Protein AF-A0A8H7V6L9-F1 (afdb_monomer_lite)

Radius of gyration: 26.96 Å; chains: 1; bounding box: 65×40×95 Å

Sequence (157 aa):
MLPLLVAPEISLFFSHIKMLSAQPAYALARATFKRAQRGLFGGKHIQFGNNNPFSKKKTRRNWLPNVQNKNLYSESLSQFIEVKVTTAVLRTIDKKGGLDKYLLETRDKNLFSEKALELKSKIINHNNRQARLQAKAVSVAETAEVNVTSASAPASA

Foldseek 3Di:
DDDDDDDDPPPPPPPPPPPPPDPPPLCVVPDDCPVCQQFFEQPDDKDKDWDQDPVRPTDIDIDDFAWDWDFFADPLVRDTDTGTHGPVVVVVQVVQPGLQSSLQVDDPSRRSYNNSVVVNVVSVVSVVVVVVVVVVVVVVVVVVVVVVVVVPDPPDD

Organism: NCBI:txid97098

InterPro domains:
  IPR026569 Large ribosomal subunit protein bL28 [PF00830] (38-96)
  IPR026569 Large ribosomal subunit protein bL28 [PTHR13528] (32-145)
  IPR034704 Large ribosomal subunit protein bL28/bL31-like superfamily [SSF143800] (36-110)
  IPR037147 Large ribosomal subunit protein bL28 superfamily [G3DSA:2.30.170.40] (40-109)

pLDDT: mean 80.74, std 20.18, range [33.66, 97.81]

Secondary structure (DSSP, 8-state):
------------------------GGGGG-SS-HHHHTSB-TT---EEEEE--TT---EEEEE---EEEEEEEETTTTEEEEEEEEHHHHHHHHHHTSHHHHHHHS-GGGT--HHHHHHHHHHHHHHHHHHHHHHHHHHHHHHHHHHHHTS------

Structure (mmCIF, N/CA/C/O backbone):
data_AF-A0A8H7V6L9-F1
#
_entry.id   AF-A0A8H7V6L9-F1
#
loop_
_atom_site.group_PDB
_atom_site.id
_atom_site.type_symbol
_atom_site.label_atom_id
_atom_site.label_alt_id
_atom_site.label_comp_id
_atom_site.label_asym_id
_atom_site.label_entity_id
_atom_site.label_seq_id
_atom_site.pdbx_PDB_ins_code
_atom_site.Cartn_x
_atom_site.Cartn_y
_atom_site.Cartn_z
_atom_site.occupancy
_atom_site.B_iso_or_equiv
_atom_site.auth_seq_id
_atom_site.auth_comp_id
_atom_site.auth_asym_id
_atom_site.auth_atom_id
_atom_site.pdbx_PDB_model_num
ATOM 1 N N . MET A 1 1 ? -32.373 -28.774 52.115 1.00 49.72 1 MET A N 1
ATOM 2 C CA . MET A 1 1 ? -31.072 -29.328 51.683 1.00 49.72 1 MET A CA 1
ATOM 3 C C . MET A 1 1 ? -30.824 -28.889 50.245 1.00 49.72 1 MET A C 1
ATOM 5 O O . MET A 1 1 ? -31.775 -28.841 49.483 1.00 49.72 1 MET A O 1
ATOM 9 N N . LEU A 1 2 ? -29.595 -28.452 49.970 1.00 47.03 2 LEU A N 1
ATOM 10 C CA . LEU A 1 2 ? -29.124 -27.531 48.917 1.00 47.03 2 LEU A CA 1
ATOM 11 C C . LEU A 1 2 ? -29.472 -27.856 47.441 1.00 47.03 2 LEU A C 1
ATOM 13 O O . LEU A 1 2 ? -29.553 -29.030 47.086 1.00 47.03 2 LEU A O 1
ATOM 17 N N . PRO A 1 3 ? -29.554 -26.826 46.566 1.00 47.97 3 PRO A N 1
ATOM 18 C CA . PRO A 1 3 ? -29.587 -26.967 45.111 1.00 47.97 3 PRO A CA 1
ATOM 19 C C . PRO A 1 3 ? -28.160 -27.046 44.534 1.00 47.97 3 PRO A C 1
ATOM 21 O O . PRO A 1 3 ? -27.287 -26.265 44.912 1.00 47.97 3 PRO A O 1
ATOM 24 N N . LEU A 1 4 ? -27.912 -27.972 43.603 1.00 52.00 4 LEU A N 1
ATOM 25 C CA . LEU A 1 4 ? -26.650 -28.033 42.858 1.00 52.00 4 LEU A CA 1
ATOM 26 C C . LEU A 1 4 ? -26.731 -27.127 41.626 1.00 52.00 4 LEU A C 1
ATOM 28 O O . LEU A 1 4 ? -27.447 -27.391 40.663 1.00 52.00 4 LEU A O 1
ATOM 32 N N . LEU A 1 5 ? -25.991 -26.029 41.727 1.00 53.16 5 LEU A N 1
ATOM 33 C CA . LEU A 1 5 ? -25.768 -24.992 40.733 1.00 53.16 5 LEU A CA 1
ATOM 34 C C . LEU A 1 5 ? -24.883 -25.552 39.602 1.00 53.16 5 LEU A C 1
ATOM 36 O O . LEU A 1 5 ? -23.723 -25.890 39.831 1.00 53.16 5 LEU A O 1
ATOM 40 N N . VAL A 1 6 ? -25.415 -25.652 38.383 1.00 48.91 6 VAL A N 1
ATOM 41 C CA . VAL A 1 6 ? -24.628 -25.951 37.177 1.00 48.91 6 VAL A CA 1
ATOM 42 C C . VAL A 1 6 ? -24.021 -24.639 36.685 1.00 48.91 6 VAL A C 1
ATOM 44 O O . VAL A 1 6 ? -24.712 -23.804 36.105 1.00 48.91 6 VAL A O 1
ATOM 47 N N . ALA A 1 7 ? -22.734 -24.435 36.950 1.00 55.44 7 ALA A N 1
ATOM 48 C CA . ALA A 1 7 ? -21.967 -23.358 36.337 1.00 55.44 7 ALA A CA 1
ATOM 49 C C . ALA A 1 7 ? -21.633 -23.733 34.879 1.00 55.44 7 ALA A C 1
ATOM 51 O O . ALA A 1 7 ? -21.128 -24.834 34.650 1.00 55.44 7 ALA A O 1
ATOM 52 N N . PRO A 1 8 ? -21.855 -22.859 33.881 1.00 46.25 8 PRO A N 1
ATOM 53 C CA . PRO A 1 8 ? -21.223 -23.026 32.584 1.00 46.25 8 PRO A CA 1
ATOM 54 C C . PRO A 1 8 ? -19.757 -22.603 32.708 1.00 46.25 8 PRO A C 1
ATOM 56 O O . PRO A 1 8 ? -19.449 -21.435 32.957 1.00 46.25 8 PRO A O 1
ATOM 59 N N . GLU A 1 9 ? -18.845 -23.557 32.538 1.00 43.47 9 GLU A N 1
ATOM 60 C CA . GLU A 1 9 ? -17.430 -23.260 32.360 1.00 43.47 9 GLU A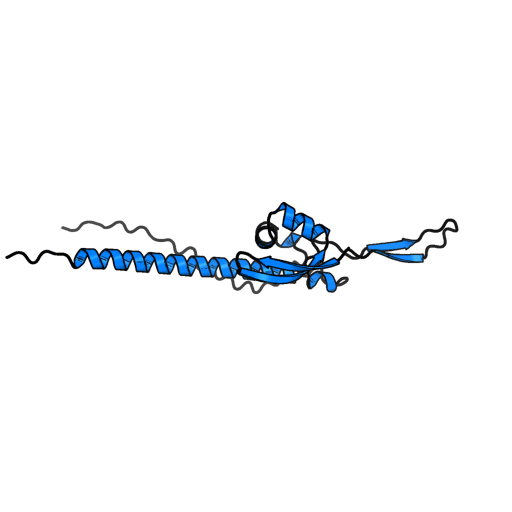 CA 1
ATOM 61 C C . GLU A 1 9 ? -17.254 -22.361 31.133 1.00 43.47 9 GLU A C 1
ATOM 63 O O . GLU A 1 9 ? -17.367 -22.787 29.982 1.00 43.47 9 GLU A O 1
ATOM 68 N N . ILE A 1 10 ? -16.985 -21.080 31.383 1.00 46.47 10 ILE A N 1
ATOM 69 C CA . ILE A 1 10 ? -16.503 -20.148 30.372 1.00 46.47 10 ILE A CA 1
ATOM 70 C C . ILE A 1 10 ? -15.101 -20.630 30.016 1.00 46.47 10 ILE A C 1
ATOM 72 O O . ILE A 1 10 ? -14.124 -20.325 30.699 1.00 46.47 10 ILE A O 1
ATOM 76 N N . SER A 1 11 ? -15.014 -21.429 28.953 1.00 40.62 11 SER A N 1
ATOM 77 C CA . SER A 1 11 ? -13.747 -21.859 28.384 1.00 40.62 11 SER A CA 1
ATOM 78 C C . SER A 1 11 ? -12.915 -20.614 28.075 1.00 40.62 11 SER A C 1
ATOM 80 O O . SER A 1 11 ? -13.218 -19.852 27.151 1.00 40.62 11 SER A O 1
ATOM 82 N N . LEU A 1 12 ? -11.862 -20.398 28.859 1.00 48.78 12 LEU A N 1
ATOM 83 C CA . LEU A 1 12 ? -10.818 -19.412 28.612 1.00 48.78 12 LEU A CA 1
ATOM 84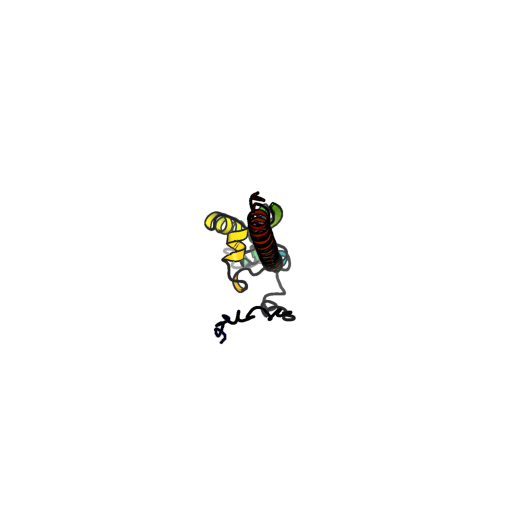 C C . LEU A 1 12 ? -10.002 -19.839 27.386 1.00 48.78 12 LEU A C 1
ATOM 86 O O . LEU A 1 12 ? -8.848 -20.238 27.487 1.00 48.78 12 LEU A O 1
ATOM 90 N N . PHE A 1 13 ? -10.598 -19.739 26.200 1.00 44.72 13 PHE A N 1
ATOM 91 C CA . PHE A 1 13 ? -9.937 -20.002 24.924 1.00 44.72 13 PHE A CA 1
ATOM 92 C C . PHE A 1 13 ? -9.415 -18.712 24.282 1.00 44.72 13 PHE A C 1
ATOM 94 O O . PHE A 1 13 ? -9.523 -18.499 23.078 1.00 44.72 13 PHE A O 1
ATOM 101 N N . PHE A 1 14 ? -8.839 -17.817 25.089 1.00 39.88 14 PHE A N 1
ATOM 102 C CA . PHE A 1 14 ? -8.147 -16.634 24.572 1.00 39.88 14 PHE A CA 1
ATOM 103 C C . PHE A 1 14 ? -6.861 -16.317 25.341 1.00 39.88 14 PHE A C 1
ATOM 105 O O . PHE A 1 14 ? -6.546 -15.171 25.644 1.00 39.88 14 PHE A O 1
ATOM 112 N N . SER A 1 15 ? -6.067 -17.347 25.622 1.00 40.47 15 SER A N 1
ATOM 113 C CA . SER A 1 15 ? -4.679 -17.212 26.069 1.00 40.47 15 SER A CA 1
ATOM 114 C C . SER A 1 15 ? -3.731 -17.884 25.080 1.00 40.47 15 SER A C 1
ATOM 116 O O . SER A 1 15 ? -2.980 -18.790 25.406 1.00 40.47 15 SER A O 1
ATOM 118 N N . HIS A 1 16 ? -3.722 -17.402 23.841 1.00 43.44 16 HIS A N 1
ATOM 119 C CA . HIS A 1 16 ? -2.503 -17.420 23.038 1.00 43.44 16 HIS A CA 1
ATOM 120 C C . HIS A 1 16 ? -2.292 -16.017 22.486 1.00 43.44 16 HIS A C 1
ATOM 122 O O . HIS A 1 16 ? -2.535 -15.717 21.317 1.00 43.44 16 HIS A O 1
ATOM 128 N N . ILE A 1 17 ? -1.774 -15.148 23.358 1.00 43.34 17 ILE A N 1
ATOM 129 C CA . ILE A 1 17 ? -0.855 -14.097 22.929 1.00 43.34 17 ILE A CA 1
ATOM 130 C C . ILE A 1 17 ? 0.329 -14.841 22.311 1.00 43.34 17 ILE A C 1
ATOM 132 O O . ILE A 1 17 ? 1.339 -15.116 22.954 1.00 43.34 17 ILE A O 1
ATOM 136 N N . LYS A 1 18 ? 0.186 -15.234 21.044 1.00 36.28 18 LYS A N 1
ATOM 137 C CA . LYS A 1 18 ? 1.326 -15.595 20.227 1.00 36.28 18 LYS A CA 1
ATOM 138 C C . LYS A 1 18 ? 2.035 -14.270 19.986 1.00 36.28 18 LYS A C 1
ATOM 140 O O . LYS A 1 18 ? 1.724 -13.534 19.055 1.00 36.28 18 LYS A O 1
ATOM 145 N N . MET A 1 19 ? 2.961 -13.959 20.892 1.00 33.66 19 MET A N 1
ATOM 146 C CA . MET A 1 19 ? 4.242 -13.368 20.535 1.00 33.66 19 MET A CA 1
ATOM 147 C C . MET A 1 19 ? 4.730 -14.125 19.304 1.00 33.66 19 MET A C 1
ATOM 149 O O . MET A 1 19 ? 5.416 -15.136 19.402 1.00 33.66 19 MET A O 1
ATOM 153 N N . LEU A 1 20 ? 4.294 -13.692 18.123 1.00 42.72 20 LEU A N 1
ATOM 154 C CA . LEU A 1 20 ? 4.872 -14.145 16.881 1.00 42.72 20 LEU A CA 1
ATOM 155 C C . LEU A 1 20 ? 6.130 -13.305 16.687 1.00 42.72 20 LEU A C 1
ATOM 157 O O . LEU A 1 20 ? 6.212 -12.401 15.863 1.00 42.72 20 LEU A O 1
ATOM 161 N N . SER A 1 21 ? 7.137 -13.680 17.468 1.00 41.59 21 SER A N 1
ATOM 162 C CA . SER A 1 21 ? 8.515 -13.823 17.026 1.00 41.59 21 SER A CA 1
ATOM 163 C C . SER A 1 21 ? 8.589 -14.795 15.838 1.00 41.59 21 SER A C 1
ATOM 165 O O . SER A 1 21 ? 9.236 -15.834 15.871 1.00 41.59 21 SER A O 1
ATOM 167 N N . ALA A 1 22 ? 7.913 -14.462 14.747 1.00 45.28 22 ALA A N 1
ATOM 168 C CA . ALA A 1 22 ? 8.219 -15.019 13.451 1.00 45.28 22 ALA A CA 1
ATOM 169 C C . ALA A 1 22 ? 8.059 -13.864 12.483 1.00 45.28 22 ALA A C 1
ATOM 171 O O . ALA A 1 22 ? 6.944 -13.484 12.123 1.00 45.28 22 ALA A O 1
ATOM 172 N N . GLN A 1 23 ? 9.200 -13.295 12.081 1.00 52.72 23 GLN A N 1
ATOM 173 C CA . GLN A 1 23 ? 9.340 -12.735 10.741 1.00 52.72 23 GLN A CA 1
ATOM 174 C C . GLN A 1 23 ? 8.459 -13.582 9.832 1.00 52.72 23 GLN A C 1
ATOM 176 O O . GLN A 1 23 ? 8.713 -14.790 9.729 1.00 52.72 23 GLN A O 1
ATOM 181 N N . PRO A 1 24 ? 7.387 -13.040 9.242 1.00 45.47 24 PRO A N 1
ATOM 182 C CA . PRO A 1 24 ? 6.632 -13.897 8.384 1.00 45.47 24 PRO A CA 1
ATOM 183 C C . PRO A 1 24 ? 7.566 -14.320 7.251 1.00 45.47 24 PRO A C 1
ATOM 185 O O . PRO A 1 24 ? 8.330 -13.506 6.721 1.00 45.47 24 PRO A O 1
ATOM 188 N N . ALA A 1 25 ? 7.486 -15.588 6.864 1.00 45.06 25 ALA A N 1
ATOM 189 C CA . ALA A 1 25 ? 8.234 -16.197 5.766 1.00 45.06 25 ALA A CA 1
ATOM 190 C C . ALA A 1 25 ? 8.047 -15.494 4.391 1.00 45.06 25 ALA A C 1
ATOM 192 O O . ALA A 1 25 ? 8.484 -15.993 3.360 1.00 45.06 25 ALA A O 1
ATOM 193 N N . TYR A 1 26 ? 7.425 -14.310 4.354 1.00 49.81 26 TYR A N 1
ATOM 194 C CA . TYR A 1 26 ? 7.310 -13.389 3.222 1.00 49.81 26 TYR A CA 1
ATOM 195 C C . TYR A 1 26 ? 8.588 -12.552 3.001 1.00 49.81 26 TYR A C 1
ATOM 197 O O . TYR A 1 26 ? 8.645 -11.741 2.078 1.00 49.81 26 TYR A O 1
ATOM 205 N N . ALA A 1 27 ? 9.641 -12.775 3.797 1.00 49.72 27 ALA A N 1
ATOM 206 C CA . ALA A 1 27 ? 10.980 -12.221 3.583 1.00 49.72 27 ALA A CA 1
ATOM 207 C C . ALA A 1 27 ? 11.593 -12.572 2.204 1.00 49.72 27 ALA A C 1
ATOM 209 O O . ALA A 1 27 ? 12.549 -11.927 1.784 1.00 49.72 27 ALA A O 1
ATOM 210 N N . LEU A 1 28 ? 11.042 -13.550 1.476 1.00 46.00 28 LEU A N 1
ATOM 211 C CA . LEU A 1 28 ? 11.631 -14.110 0.253 1.00 46.00 28 LEU A CA 1
ATOM 212 C C . LEU A 1 28 ? 11.431 -13.279 -1.032 1.00 46.00 28 LEU A C 1
ATOM 214 O O . LEU A 1 28 ? 12.017 -13.612 -2.056 1.00 46.00 28 LEU A O 1
ATOM 218 N N . ALA A 1 29 ? 10.677 -12.172 -1.001 1.00 46.16 29 ALA A N 1
ATOM 219 C CA . ALA A 1 29 ? 10.620 -11.207 -2.117 1.00 46.16 29 ALA A CA 1
ATOM 220 C C . ALA A 1 29 ? 11.504 -9.960 -1.887 1.00 46.16 29 ALA A C 1
ATOM 222 O O . ALA A 1 29 ? 11.414 -8.963 -2.611 1.00 46.16 29 ALA A O 1
ATOM 223 N N . ARG A 1 30 ? 12.348 -9.980 -0.848 1.00 53.22 30 ARG A N 1
ATOM 224 C CA . ARG A 1 30 ? 13.232 -8.869 -0.485 1.00 53.22 30 ARG A CA 1
ATOM 225 C C . ARG A 1 30 ? 14.527 -8.923 -1.298 1.00 53.22 30 ARG A C 1
ATOM 227 O O . ARG A 1 30 ? 15.439 -9.635 -0.911 1.00 53.22 30 ARG A O 1
ATOM 234 N N . ALA A 1 31 ? 14.650 -8.121 -2.360 1.00 57.56 31 ALA A N 1
ATOM 235 C CA . ALA A 1 31 ? 15.968 -7.591 -2.759 1.00 57.56 31 ALA A CA 1
ATOM 236 C C . ALA A 1 31 ? 15.911 -6.454 -3.789 1.00 57.56 31 ALA A C 1
ATOM 238 O O . ALA A 1 31 ? 16.578 -5.436 -3.612 1.00 57.56 31 ALA A O 1
ATOM 239 N N . THR A 1 32 ? 15.134 -6.589 -4.866 1.00 69.75 32 THR A N 1
ATOM 240 C CA . THR A 1 32 ? 15.407 -5.797 -6.081 1.00 69.75 32 THR A CA 1
ATOM 241 C C . THR A 1 32 ? 14.665 -4.458 -6.142 1.00 69.75 32 THR A C 1
ATOM 243 O O . THR A 1 32 ? 15.235 -3.477 -6.615 1.00 69.75 32 THR A O 1
ATOM 246 N N . PHE A 1 33 ? 13.444 -4.347 -5.596 1.00 82.94 33 PHE A N 1
ATOM 247 C CA . PHE A 1 33 ? 12.672 -3.092 -5.597 1.00 82.94 33 PHE A CA 1
ATOM 248 C C . PHE A 1 33 ? 12.251 -2.633 -4.194 1.00 82.94 33 PHE A C 1
ATOM 250 O O . PHE A 1 33 ? 11.078 -2.650 -3.819 1.00 82.94 33 PHE A O 1
ATOM 257 N N . LYS A 1 34 ? 13.220 -2.117 -3.422 1.00 85.69 34 LYS A N 1
ATOM 258 C CA . LYS A 1 34 ? 13.010 -1.569 -2.061 1.00 85.69 34 LYS A CA 1
ATOM 259 C C . LYS A 1 34 ? 11.960 -0.448 -1.989 1.00 85.69 34 LYS A C 1
ATOM 261 O O . LYS A 1 34 ? 11.439 -0.151 -0.917 1.00 85.69 34 LYS A O 1
ATOM 266 N N . ARG A 1 35 ? 11.658 0.216 -3.110 1.00 89.12 35 ARG A N 1
ATOM 267 C CA . ARG A 1 35 ? 10.605 1.241 -3.183 1.00 89.12 35 ARG A CA 1
ATOM 268 C C . ARG A 1 35 ? 9.213 0.637 -2.961 1.00 89.12 35 ARG A C 1
ATOM 270 O O . ARG A 1 35 ? 8.409 1.280 -2.296 1.00 89.12 35 ARG A O 1
ATOM 277 N N . ALA A 1 36 ? 8.952 -0.577 -3.456 1.00 89.25 36 ALA A N 1
ATOM 278 C CA . ALA A 1 36 ? 7.645 -1.221 -3.310 1.00 89.25 36 ALA A CA 1
ATOM 279 C C . ALA A 1 36 ? 7.289 -1.539 -1.854 1.00 89.25 36 ALA A C 1
ATOM 281 O O . ALA A 1 36 ? 6.125 -1.442 -1.487 1.00 89.25 36 ALA A O 1
ATOM 282 N N . GLN A 1 37 ? 8.287 -1.833 -1.016 1.00 87.50 37 GLN A N 1
ATOM 283 C CA . GLN A 1 37 ? 8.076 -2.177 0.396 1.00 87.50 37 GLN A CA 1
ATOM 284 C C . GLN A 1 37 ? 7.584 -1.001 1.250 1.00 87.50 37 GLN A C 1
ATOM 286 O O . GLN A 1 37 ? 6.929 -1.197 2.268 1.00 87.50 37 GLN A O 1
ATOM 291 N N . ARG A 1 38 ? 7.864 0.235 0.820 1.00 89.94 38 ARG A N 1
ATOM 292 C CA . ARG A 1 38 ? 7.488 1.457 1.548 1.00 89.94 38 ARG A CA 1
ATOM 293 C C . ARG A 1 38 ? 6.079 1.959 1.216 1.00 89.94 38 ARG A C 1
ATOM 295 O O . ARG A 1 38 ? 5.623 2.910 1.838 1.00 89.94 38 ARG A O 1
ATOM 302 N N . GLY A 1 39 ? 5.411 1.375 0.221 1.00 91.88 39 GLY A N 1
ATOM 303 C CA . GLY A 1 39 ? 4.106 1.831 -0.266 1.00 91.88 39 GLY A CA 1
ATOM 304 C C . GLY A 1 39 ? 3.195 0.679 -0.677 1.00 91.88 39 GLY A C 1
ATOM 305 O O . GLY A 1 39 ? 3.505 -0.485 -0.450 1.00 91.88 39 GLY A O 1
ATOM 306 N N . LEU A 1 40 ? 2.065 0.981 -1.308 1.00 94.00 40 LEU A N 1
ATOM 307 C CA . LEU A 1 40 ? 1.077 -0.010 -1.732 1.00 94.00 40 LEU A CA 1
ATOM 308 C C . LEU A 1 40 ? 1.208 -0.296 -3.238 1.00 94.00 40 LEU A C 1
ATOM 310 O O . LEU A 1 40 ? 0.679 0.419 -4.094 1.00 94.00 40 LEU A O 1
ATOM 314 N N . PHE A 1 41 ? 1.942 -1.360 -3.572 1.00 92.31 41 PHE A N 1
ATOM 315 C CA . PHE A 1 41 ? 2.267 -1.720 -4.961 1.00 92.31 41 PHE A CA 1
ATOM 316 C C . PHE A 1 41 ? 1.489 -2.927 -5.500 1.00 92.31 41 PHE A C 1
ATOM 318 O O . PHE A 1 41 ? 1.506 -3.154 -6.707 1.00 92.31 41 PHE A O 1
ATOM 325 N N . GLY A 1 42 ? 0.810 -3.698 -4.641 1.00 88.75 42 GLY A N 1
ATOM 326 C CA . GLY A 1 42 ? -0.057 -4.805 -5.072 1.00 88.75 42 GLY A CA 1
ATOM 327 C C . GLY A 1 42 ? 0.665 -5.844 -5.936 1.00 88.75 42 GLY A C 1
ATOM 328 O O . GLY A 1 42 ? 0.121 -6.309 -6.933 1.00 88.75 42 GLY A O 1
ATOM 329 N N . GLY A 1 43 ? 1.933 -6.125 -5.621 1.00 88.12 43 GLY A N 1
ATOM 330 C CA . GLY A 1 43 ? 2.770 -7.067 -6.371 1.00 88.12 43 GLY A CA 1
ATOM 331 C C . GLY A 1 43 ? 3.321 -6.535 -7.700 1.00 88.12 43 GLY A C 1
ATOM 332 O O . GLY A 1 43 ? 4.036 -7.256 -8.393 1.00 88.12 43 GLY A O 1
ATOM 333 N N . LYS A 1 44 ? 3.041 -5.280 -8.080 1.00 90.75 44 LYS A N 1
ATOM 334 C CA . LYS A 1 44 ? 3.647 -4.671 -9.271 1.00 90.75 44 LYS A CA 1
ATOM 335 C C . LYS A 1 44 ? 5.125 -4.378 -9.027 1.00 90.75 44 LYS A C 1
ATOM 337 O O . LYS A 1 44 ? 5.495 -3.699 -8.070 1.00 90.75 44 LYS A O 1
ATOM 342 N N . HIS A 1 45 ? 5.959 -4.859 -9.940 1.00 90.69 45 HIS A N 1
ATOM 343 C CA . HIS A 1 45 ? 7.410 -4.743 -9.877 1.00 90.69 45 HIS A CA 1
ATOM 344 C C . HIS A 1 45 ? 7.964 -4.031 -11.117 1.00 90.69 45 HIS A C 1
ATOM 346 O O . HIS A 1 45 ? 7.268 -3.889 -12.123 1.00 90.69 45 HIS A O 1
ATOM 352 N N . ILE A 1 46 ? 9.225 -3.596 -11.048 1.00 92.88 46 ILE A N 1
ATOM 353 C CA . ILE A 1 46 ? 9.973 -3.153 -12.230 1.00 92.88 46 ILE A CA 1
ATOM 354 C C . ILE A 1 46 ? 10.130 -4.342 -13.177 1.00 92.88 46 ILE A C 1
ATOM 356 O O . ILE A 1 46 ? 10.566 -5.414 -12.748 1.00 92.88 46 ILE A O 1
ATOM 360 N N . GLN A 1 47 ? 9.813 -4.135 -14.451 1.00 93.19 47 GLN A N 1
ATOM 361 C CA . GLN A 1 47 ? 10.118 -5.092 -15.510 1.00 93.19 47 GLN A CA 1
ATOM 362 C C . GLN A 1 47 ? 11.373 -4.644 -16.257 1.00 93.19 47 GLN A C 1
ATOM 364 O O . GLN A 1 47 ? 11.566 -3.452 -16.511 1.00 93.19 47 GLN A O 1
ATOM 369 N N . PHE A 1 48 ? 12.219 -5.601 -16.623 1.00 95.00 48 PHE A N 1
ATOM 370 C CA . PHE A 1 48 ? 13.437 -5.365 -17.393 1.00 95.00 48 PHE A CA 1
ATOM 371 C C . PHE A 1 48 ? 13.321 -6.035 -18.756 1.00 95.00 48 PHE A C 1
ATOM 373 O O . PHE A 1 48 ? 12.791 -7.137 -18.866 1.00 95.00 48 PHE A O 1
ATOM 380 N N . GLY A 1 49 ? 13.848 -5.392 -19.792 1.00 96.50 49 GLY A N 1
ATOM 381 C CA . GLY A 1 49 ? 13.876 -5.970 -21.131 1.00 96.50 49 GLY A CA 1
ATOM 382 C C . GLY A 1 49 ? 14.662 -5.103 -22.093 1.00 96.50 49 GLY A C 1
ATOM 383 O O . GLY A 1 49 ? 15.546 -4.354 -21.678 1.00 96.50 49 GLY A O 1
ATOM 384 N N . ASN A 1 50 ? 14.351 -5.224 -23.381 1.00 97.81 50 ASN A N 1
ATOM 385 C CA . ASN A 1 50 ? 15.101 -4.570 -24.443 1.00 97.81 50 ASN A CA 1
ATOM 386 C C . ASN A 1 50 ? 14.186 -3.740 -25.343 1.00 97.81 50 ASN A C 1
ATOM 388 O O . ASN A 1 50 ? 13.037 -4.110 -25.569 1.00 97.81 50 ASN A O 1
ATOM 392 N N . ASN A 1 51 ? 14.713 -2.652 -25.897 1.00 96.81 51 ASN A N 1
ATOM 393 C CA . ASN A 1 51 ? 14.176 -2.063 -27.113 1.00 96.81 51 ASN A CA 1
ATOM 394 C C . ASN A 1 51 ? 14.704 -2.858 -28.317 1.00 96.81 51 ASN A C 1
ATOM 396 O O . ASN A 1 51 ? 15.893 -3.179 -28.365 1.00 96.81 51 ASN A O 1
ATOM 400 N N . ASN A 1 52 ? 13.829 -3.200 -29.260 1.00 96.44 52 ASN A N 1
ATOM 401 C CA . ASN A 1 52 ? 14.170 -4.003 -30.431 1.00 96.44 52 ASN A CA 1
ATOM 402 C C . ASN A 1 52 ? 13.945 -3.183 -31.711 1.00 96.44 52 ASN A C 1
ATOM 404 O O . ASN A 1 52 ? 12.822 -3.155 -32.213 1.00 96.44 52 ASN A O 1
ATOM 408 N N . PRO A 1 53 ? 14.977 -2.494 -32.228 1.00 95.44 53 PRO A N 1
ATOM 409 C CA . PRO A 1 53 ? 14.872 -1.778 -33.493 1.00 95.44 53 PRO A CA 1
ATOM 410 C C . PRO A 1 53 ? 14.895 -2.746 -34.685 1.00 95.44 53 PRO A C 1
ATOM 412 O O . PRO A 1 53 ? 15.306 -3.900 -34.560 1.00 95.44 53 PRO A O 1
ATOM 415 N N . PHE A 1 54 ? 14.533 -2.250 -35.872 1.00 96.25 54 PHE A N 1
ATOM 416 C CA . PHE A 1 54 ? 14.568 -3.014 -37.129 1.00 96.25 54 PHE A CA 1
ATOM 417 C C . PHE A 1 54 ? 15.952 -3.622 -37.427 1.00 96.25 54 PHE A C 1
ATOM 419 O O . PHE A 1 54 ? 16.057 -4.755 -37.886 1.00 96.25 54 PHE A O 1
ATOM 426 N N . SER A 1 55 ? 17.025 -2.914 -37.056 1.00 95.94 55 SER A N 1
ATOM 427 C CA . SER A 1 55 ? 18.413 -3.382 -37.169 1.00 95.94 55 SER A CA 1
ATOM 428 C C . SER A 1 55 ? 18.792 -4.502 -36.185 1.00 95.94 55 SER A C 1
ATOM 430 O O . SER A 1 55 ? 19.938 -4.945 -36.185 1.00 95.94 55 SER A O 1
ATOM 432 N N . LYS A 1 56 ? 17.867 -4.945 -35.318 1.00 94.44 56 LYS A N 1
ATOM 433 C CA . LYS A 1 56 ? 18.040 -5.986 -34.282 1.00 94.44 56 LYS A CA 1
ATOM 434 C C . LYS A 1 56 ? 19.144 -5.706 -33.250 1.00 94.44 56 LYS A C 1
ATOM 436 O O . LYS A 1 56 ? 19.465 -6.572 -32.434 1.00 94.44 56 LYS A O 1
ATOM 441 N N . LYS A 1 57 ? 19.689 -4.486 -33.217 1.00 96.25 57 LYS A N 1
ATOM 442 C CA . LYS A 1 57 ? 20.631 -4.023 -32.187 1.00 96.25 57 LYS A CA 1
ATOM 443 C C . LYS A 1 57 ? 19.872 -3.700 -30.896 1.00 96.25 57 LYS A C 1
ATOM 445 O O . LYS A 1 57 ? 19.379 -2.590 -30.713 1.00 96.25 57 LYS A O 1
ATOM 450 N N . LYS A 1 58 ? 19.727 -4.698 -30.022 1.00 97.12 58 LYS A N 1
ATOM 451 C CA . LYS A 1 58 ? 18.941 -4.601 -28.781 1.00 97.12 58 LYS A CA 1
ATOM 452 C C . LYS A 1 58 ? 19.610 -3.679 -27.756 1.00 97.12 58 LYS A C 1
ATOM 454 O O . LYS A 1 58 ? 20.776 -3.872 -27.429 1.00 97.12 58 LYS A O 1
ATOM 459 N N . THR A 1 59 ? 18.853 -2.746 -27.180 1.00 97.38 59 THR A N 1
ATOM 460 C CA . THR A 1 59 ? 19.306 -1.883 -26.069 1.00 97.38 59 THR A CA 1
ATOM 461 C C . THR A 1 59 ? 18.492 -2.148 -24.805 1.00 97.38 59 THR A C 1
ATOM 463 O O . THR A 1 59 ? 17.291 -2.394 -24.888 1.00 97.38 59 THR A O 1
ATOM 466 N N . ARG A 1 60 ? 19.119 -2.133 -23.620 1.00 97.19 60 ARG A N 1
ATOM 467 C CA . ARG A 1 60 ? 18.428 -2.398 -22.342 1.00 97.19 60 ARG A CA 1
ATOM 468 C C . ARG A 1 60 ? 17.453 -1.263 -22.007 1.00 97.19 60 ARG A C 1
ATOM 470 O O . ARG A 1 60 ? 17.802 -0.095 -22.128 1.00 97.19 60 ARG A O 1
ATOM 477 N N . ARG A 1 61 ? 16.261 -1.602 -21.511 1.00 96.38 61 ARG A N 1
ATOM 478 C CA . ARG A 1 61 ? 15.290 -0.657 -20.932 1.00 96.38 61 ARG A CA 1
ATOM 479 C C . ARG A 1 61 ? 14.589 -1.254 -19.714 1.00 96.38 61 ARG A C 1
ATOM 481 O O . ARG A 1 61 ? 14.604 -2.468 -19.497 1.00 96.38 61 ARG A O 1
ATOM 488 N N . ASN A 1 62 ? 13.946 -0.395 -18.934 1.00 95.50 62 ASN A N 1
ATOM 489 C CA . ASN A 1 62 ? 13.085 -0.773 -17.821 1.00 95.50 62 ASN A CA 1
ATOM 490 C C . ASN A 1 62 ? 11.665 -0.217 -18.024 1.00 95.50 62 ASN A C 1
ATOM 492 O O . ASN A 1 62 ? 11.453 0.759 -18.744 1.00 95.50 62 ASN A O 1
ATOM 496 N N . TRP A 1 63 ? 10.681 -0.866 -17.405 1.00 95.50 63 TRP A N 1
ATOM 497 C CA . TRP A 1 63 ? 9.309 -0.372 -17.307 1.00 95.50 63 TRP A CA 1
ATOM 498 C C . TRP A 1 63 ? 8.943 -0.254 -15.836 1.00 95.50 63 TRP A C 1
ATOM 500 O O . TRP A 1 63 ? 8.972 -1.236 -15.087 1.00 95.50 63 TRP A O 1
ATOM 510 N N . LEU A 1 64 ? 8.632 0.971 -15.421 1.00 94.12 64 LEU A N 1
ATOM 511 C CA . LEU A 1 64 ? 8.239 1.280 -14.056 1.00 94.12 64 LEU A CA 1
ATOM 512 C C . LEU A 1 64 ? 6.713 1.214 -13.918 1.00 94.12 64 LEU A C 1
ATOM 514 O O . LEU A 1 64 ? 5.997 1.615 -14.839 1.00 94.12 64 LEU A O 1
ATOM 518 N N . PRO A 1 65 ? 6.194 0.747 -12.770 1.00 94.81 65 PRO A N 1
ATOM 519 C CA . PRO A 1 65 ? 4.774 0.866 -12.481 1.00 94.81 65 PRO A CA 1
ATOM 520 C C . PRO A 1 65 ? 4.378 2.342 -12.323 1.00 94.81 65 PRO A C 1
ATOM 522 O O . PRO A 1 65 ? 5.165 3.157 -11.838 1.00 94.81 65 PRO A O 1
ATOM 525 N N . ASN A 1 66 ? 3.137 2.675 -12.681 1.00 95.94 66 ASN A N 1
ATOM 526 C CA . ASN A 1 66 ? 2.575 4.006 -12.455 1.00 95.94 66 ASN A CA 1
ATOM 527 C C . ASN A 1 66 ? 2.252 4.184 -10.960 1.00 95.94 66 ASN A C 1
ATOM 529 O O . ASN A 1 66 ? 1.295 3.590 -10.457 1.00 95.94 66 ASN A O 1
ATOM 533 N N . VAL A 1 67 ? 3.083 4.961 -10.260 1.00 95.94 67 VAL A N 1
ATOM 534 C CA . VAL A 1 67 ? 3.013 5.208 -8.812 1.00 95.94 67 VAL A CA 1
ATOM 535 C C . VAL A 1 67 ? 2.656 6.665 -8.563 1.00 95.94 67 VAL A C 1
ATOM 537 O O . VAL A 1 67 ? 3.298 7.555 -9.110 1.00 95.94 67 VAL A O 1
ATOM 540 N N . GLN A 1 68 ? 1.685 6.891 -7.687 1.00 96.44 68 GLN A N 1
ATOM 541 C CA . GLN A 1 68 ? 1.190 8.202 -7.289 1.00 96.44 68 GLN A CA 1
ATOM 542 C C . GLN A 1 68 ? 1.303 8.360 -5.772 1.00 96.44 68 GLN A C 1
ATOM 544 O O . GLN A 1 68 ? 1.178 7.381 -5.038 1.00 96.44 68 GLN A O 1
ATOM 549 N N . ASN A 1 69 ? 1.551 9.579 -5.297 1.00 96.94 69 ASN A N 1
ATOM 550 C CA . ASN A 1 69 ? 1.475 9.889 -3.871 1.00 96.94 69 ASN A CA 1
ATOM 551 C C . ASN A 1 69 ? 0.046 10.330 -3.542 1.00 96.94 69 ASN A C 1
ATOM 553 O O . ASN A 1 69 ? -0.459 11.252 -4.187 1.00 96.94 69 ASN A O 1
ATOM 557 N N . LYS A 1 70 ? -0.632 9.636 -2.624 1.00 96.25 70 LYS A N 1
ATOM 558 C CA . LYS A 1 70 ? -2.040 9.896 -2.301 1.00 96.25 70 LYS A CA 1
ATOM 559 C C . LYS A 1 70 ? -2.294 9.747 -0.806 1.00 96.25 70 LYS A C 1
ATOM 561 O O . LYS A 1 70 ? -1.733 8.863 -0.161 1.00 96.25 70 LYS A O 1
ATOM 566 N N . ASN A 1 71 ? -3.202 10.582 -0.310 1.00 96.44 71 ASN A N 1
ATOM 567 C CA . ASN A 1 71 ? -3.733 10.502 1.043 1.00 96.44 71 ASN A CA 1
ATOM 568 C C . ASN A 1 71 ? -4.988 9.639 1.002 1.00 96.44 71 ASN A C 1
ATOM 570 O O . ASN A 1 71 ? -5.966 9.996 0.347 1.00 96.44 71 ASN A O 1
ATOM 574 N N . LEU A 1 72 ? -4.938 8.488 1.662 1.00 96.25 72 LEU A N 1
ATOM 575 C CA . LEU A 1 72 ? -6.062 7.567 1.761 1.00 96.25 72 LEU A CA 1
ATOM 576 C C . LEU A 1 72 ? -6.658 7.659 3.160 1.00 96.25 72 LEU A C 1
ATOM 578 O O . LEU A 1 72 ? -5.924 7.621 4.146 1.00 96.25 72 LEU A O 1
ATOM 582 N N . TYR A 1 73 ? -7.977 7.788 3.245 1.00 95.94 73 TYR A N 1
ATOM 583 C CA . TYR A 1 73 ? -8.674 7.803 4.524 1.00 95.94 73 TYR A CA 1
ATOM 584 C C . TYR A 1 73 ? -8.826 6.377 5.067 1.00 95.94 73 TYR A C 1
ATOM 586 O O . TYR A 1 73 ? -9.193 5.462 4.325 1.00 95.94 73 TYR A O 1
ATOM 594 N N . SER A 1 74 ? -8.521 6.196 6.350 1.00 96.50 74 SER A N 1
ATOM 595 C CA . SER A 1 74 ? -8.786 4.969 7.100 1.00 96.50 74 SER A CA 1
ATOM 596 C C . SER A 1 74 ? -9.919 5.239 8.080 1.00 96.50 74 SER A C 1
ATOM 598 O O . SER A 1 74 ? -9.790 6.105 8.946 1.00 96.50 74 SER A O 1
ATOM 600 N N . GLU A 1 75 ? -11.017 4.500 7.945 1.00 94.19 75 GLU A N 1
ATOM 601 C CA . GLU A 1 75 ? -12.209 4.646 8.787 1.00 94.19 75 GLU A CA 1
ATOM 602 C C . GLU A 1 75 ? -11.922 4.173 10.214 1.00 94.19 75 GLU A C 1
ATOM 604 O O . GLU A 1 75 ? -12.208 4.878 11.180 1.00 94.19 75 GLU A O 1
ATOM 609 N N . SER A 1 76 ? -11.247 3.029 10.340 1.00 94.25 76 SER A N 1
ATOM 610 C CA . SER A 1 76 ? -10.913 2.403 11.622 1.00 94.25 76 SER A CA 1
ATOM 611 C C . SER A 1 76 ? -9.992 3.288 12.457 1.00 94.25 76 SER A C 1
ATOM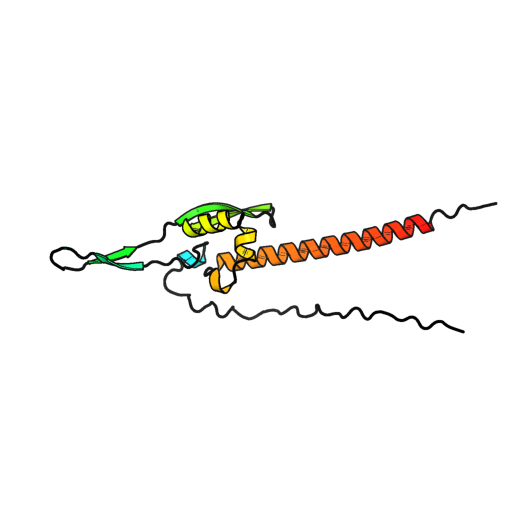 613 O O . SER A 1 76 ? -10.118 3.335 13.673 1.00 94.25 76 SER A O 1
ATOM 615 N N . LEU A 1 77 ? -9.048 3.988 11.817 1.00 93.31 77 LEU A N 1
ATOM 616 C CA . LEU A 1 77 ? -8.116 4.889 12.504 1.00 93.31 77 LEU A CA 1
ATOM 617 C C . LEU A 1 77 ? -8.599 6.344 12.536 1.00 93.31 77 LEU A C 1
ATOM 619 O O . LEU A 1 77 ? -7.995 7.151 13.239 1.00 93.31 77 LEU A O 1
ATOM 623 N N . SER A 1 78 ? -9.652 6.681 11.783 1.00 95.31 78 SER A N 1
ATOM 624 C CA . SER A 1 78 ? -10.169 8.046 11.608 1.00 95.31 78 SER A CA 1
ATOM 625 C C . SER A 1 78 ? -9.091 9.056 11.183 1.00 95.31 78 SER A C 1
ATOM 627 O O . SER A 1 78 ? -9.083 10.208 11.614 1.00 95.31 78 SER A O 1
ATOM 629 N N . GLN A 1 79 ? -8.141 8.620 10.352 1.00 95.44 79 GLN A N 1
ATOM 630 C CA . GLN A 1 79 ? -6.967 9.401 9.957 1.00 95.44 79 GLN A CA 1
ATOM 631 C C . GLN A 1 79 ? -6.666 9.247 8.465 1.00 95.44 79 GLN A C 1
ATOM 633 O O . GLN A 1 79 ? -6.907 8.197 7.863 1.00 95.44 79 GLN A O 1
ATOM 638 N N . PHE A 1 80 ? -6.084 10.293 7.875 1.00 96.56 80 PHE A N 1
ATOM 639 C CA . PHE A 1 80 ? -5.520 10.236 6.529 1.00 96.56 80 PHE A CA 1
ATOM 640 C C . PHE A 1 80 ? -4.101 9.677 6.568 1.00 96.56 80 PHE A C 1
ATOM 642 O O . PHE A 1 80 ? -3.259 10.126 7.343 1.00 96.56 80 PHE A O 1
ATOM 649 N N . ILE A 1 81 ? -3.829 8.715 5.693 1.00 95.38 81 ILE A N 1
ATOM 650 C CA . ILE A 1 81 ? -2.532 8.061 5.568 1.00 95.38 81 ILE A CA 1
ATOM 651 C C . ILE A 1 81 ? -1.947 8.427 4.208 1.00 95.38 81 ILE A C 1
ATOM 653 O O . ILE A 1 81 ? -2.476 8.040 3.164 1.00 95.38 81 ILE A O 1
ATOM 657 N N . GLU A 1 82 ? -0.832 9.151 4.222 1.00 95.94 82 GLU A N 1
ATOM 658 C CA . GLU A 1 82 ? -0.059 9.440 3.018 1.00 95.94 82 GLU A CA 1
ATOM 659 C C . GLU A 1 82 ? 0.785 8.220 2.633 1.00 95.94 82 GLU A C 1
ATOM 661 O O . GLU A 1 82 ? 1.648 7.759 3.388 1.00 95.94 82 GLU A O 1
ATOM 666 N N . VAL A 1 83 ? 0.532 7.672 1.445 1.00 95.12 83 VAL A N 1
ATOM 667 C CA . VAL A 1 83 ? 1.271 6.525 0.914 1.00 95.12 83 VAL A CA 1
ATOM 668 C C . VAL A 1 83 ? 1.508 6.655 -0.584 1.00 95.12 83 VAL A C 1
ATOM 670 O O . VAL A 1 83 ? 0.688 7.165 -1.349 1.00 95.12 83 VAL A O 1
ATOM 673 N N . LYS A 1 84 ? 2.631 6.089 -1.037 1.00 95.50 84 LYS A N 1
ATOM 674 C CA . LYS A 1 84 ? 2.867 5.844 -2.463 1.00 95.50 84 LYS A CA 1
ATOM 675 C C . LYS A 1 84 ? 2.057 4.634 -2.898 1.00 95.50 84 LYS A C 1
ATOM 677 O O . LYS A 1 84 ? 2.291 3.534 -2.400 1.00 95.50 84 LYS A O 1
ATOM 682 N N . VAL A 1 85 ? 1.147 4.826 -3.842 1.00 96.38 85 VAL A N 1
ATOM 683 C CA . VAL A 1 85 ? 0.207 3.801 -4.300 1.00 96.38 85 VAL A CA 1
ATOM 684 C C . VAL A 1 85 ? 0.290 3.667 -5.811 1.00 96.38 85 VAL A C 1
ATOM 686 O O . VAL A 1 85 ? 0.413 4.651 -6.538 1.00 96.38 85 VAL A O 1
ATOM 689 N N . THR A 1 86 ? 0.235 2.437 -6.310 1.00 96.88 86 THR A N 1
ATOM 690 C CA . THR A 1 86 ? 0.089 2.212 -7.755 1.00 96.88 86 THR A CA 1
ATOM 691 C C . THR A 1 86 ? -1.350 2.438 -8.204 1.00 96.88 86 THR A C 1
ATOM 693 O O . THR A 1 86 ? -2.291 2.126 -7.479 1.00 96.88 86 THR A O 1
ATOM 696 N N . THR A 1 87 ? -1.555 2.912 -9.431 1.00 96.50 87 THR A N 1
ATOM 697 C CA . THR A 1 87 ? -2.916 3.135 -9.960 1.00 96.50 87 THR A CA 1
ATOM 698 C C . THR A 1 87 ? -3.760 1.859 -10.010 1.00 96.50 87 THR A C 1
ATOM 700 O O . THR A 1 87 ? -4.969 1.908 -9.806 1.00 96.50 87 THR A O 1
ATOM 703 N N . ALA A 1 88 ? -3.128 0.700 -10.215 1.00 95.44 88 ALA A N 1
ATOM 704 C CA . ALA A 1 88 ? -3.793 -0.597 -10.118 1.00 95.44 88 ALA A CA 1
ATOM 705 C C . ALA A 1 88 ? -4.346 -0.852 -8.707 1.00 95.44 88 ALA A C 1
ATOM 707 O O . ALA A 1 88 ? -5.480 -1.304 -8.577 1.00 95.44 88 ALA A O 1
ATOM 708 N N . VAL A 1 89 ? -3.567 -0.520 -7.670 1.00 96.06 89 VAL A N 1
ATOM 709 C CA . VAL A 1 89 ? -3.994 -0.674 -6.276 1.00 96.06 89 VAL A CA 1
ATOM 710 C C . VAL A 1 89 ? -5.125 0.289 -5.932 1.00 96.06 89 VAL A C 1
ATOM 712 O O . VAL A 1 89 ? -6.092 -0.155 -5.321 1.00 96.06 89 VAL A O 1
ATOM 715 N N . LEU A 1 90 ? -5.053 1.550 -6.381 1.00 96.69 90 LEU A N 1
ATOM 716 C CA . LEU A 1 90 ? -6.146 2.520 -6.211 1.00 96.69 90 LEU A CA 1
ATOM 717 C C . LEU A 1 90 ? -7.471 1.960 -6.746 1.00 96.69 90 LEU A C 1
ATOM 719 O O . LEU A 1 90 ? -8.442 1.877 -6.007 1.00 96.69 90 LEU A O 1
ATOM 723 N N . ARG A 1 91 ? -7.471 1.414 -7.969 1.00 96.44 91 ARG A N 1
ATOM 724 C CA . ARG A 1 91 ? -8.670 0.786 -8.552 1.00 96.44 91 ARG A CA 1
ATOM 725 C C . ARG A 1 91 ? -9.210 -0.376 -7.714 1.00 96.44 91 ARG A C 1
ATOM 727 O O . ARG A 1 91 ? -10.419 -0.563 -7.633 1.00 96.44 91 ARG A O 1
ATOM 734 N N . THR A 1 92 ? -8.341 -1.191 -7.111 1.00 96.06 92 THR A N 1
ATOM 735 C CA . THR A 1 92 ? -8.781 -2.263 -6.195 1.00 96.06 92 THR A CA 1
ATOM 736 C C . THR A 1 92 ? -9.302 -1.748 -4.861 1.00 96.06 92 THR A C 1
ATOM 738 O O . THR A 1 92 ? -10.194 -2.381 -4.306 1.00 96.06 92 THR A O 1
ATOM 741 N N . ILE A 1 93 ? -8.759 -0.645 -4.345 1.00 96.25 93 ILE A N 1
ATOM 742 C CA . ILE A 1 93 ? -9.259 0.007 -3.130 1.00 96.25 93 ILE A CA 1
ATOM 743 C C . ILE A 1 93 ? -10.686 0.498 -3.379 1.00 96.25 93 ILE A C 1
ATOM 745 O O . ILE A 1 93 ? -11.586 0.148 -2.618 1.00 96.25 93 ILE A O 1
ATOM 749 N N . ASP A 1 94 ? -10.908 1.186 -4.500 1.00 96.12 94 ASP A N 1
ATOM 750 C CA . ASP A 1 94 ? -12.232 1.677 -4.892 1.00 96.12 94 ASP A CA 1
ATOM 751 C C . ASP A 1 94 ? -13.209 0.514 -5.111 1.00 96.12 94 ASP A C 1
ATOM 753 O O . ASP A 1 94 ? -14.320 0.524 -4.592 1.00 96.12 94 ASP A O 1
ATOM 757 N N . LYS A 1 95 ? -12.768 -0.554 -5.794 1.00 96.75 95 LYS A N 1
ATOM 758 C CA . LYS A 1 95 ? -13.585 -1.761 -6.015 1.00 96.75 95 LYS A CA 1
ATOM 759 C C . LYS A 1 95 ? -14.028 -2.426 -4.710 1.00 96.75 95 LYS A C 1
ATOM 761 O O . LYS A 1 95 ? -15.101 -3.019 -4.661 1.00 96.75 95 LYS A O 1
ATOM 766 N N . LYS A 1 96 ? -13.187 -2.396 -3.677 1.00 95.12 96 LYS A N 1
ATOM 767 C CA . LYS A 1 96 ? -13.519 -2.974 -2.371 1.00 95.12 96 LYS A CA 1
ATOM 768 C C . LYS A 1 96 ? -14.346 -2.028 -1.507 1.00 95.12 96 LYS A C 1
ATOM 770 O O . LYS A 1 96 ? -15.066 -2.509 -0.635 1.00 95.12 96 LYS A O 1
ATOM 775 N N . GLY A 1 97 ? -14.287 -0.728 -1.784 1.00 94.75 97 GLY A N 1
ATOM 776 C CA . GLY A 1 97 ? -14.989 0.312 -1.041 1.00 94.75 97 GLY A CA 1
ATOM 777 C C . GLY A 1 97 ? -14.181 0.868 0.129 1.00 94.75 97 GLY A C 1
ATOM 778 O O . GLY A 1 97 ? -14.768 1.190 1.149 1.00 94.75 97 GLY A O 1
ATOM 779 N N . GLY A 1 98 ? -12.848 0.932 0.025 1.00 95.25 98 GLY A N 1
ATOM 780 C CA . GLY A 1 98 ? -12.012 1.597 1.032 1.00 95.25 98 GLY A CA 1
ATOM 781 C C . GLY A 1 98 ? -10.667 0.924 1.306 1.00 95.25 98 GLY A C 1
ATOM 782 O O . GLY A 1 98 ? -10.425 -0.233 0.943 1.00 95.25 98 GLY A O 1
ATOM 783 N N . LEU A 1 99 ? -9.765 1.671 1.954 1.00 95.69 99 LEU A N 1
ATOM 784 C CA . LEU A 1 99 ? -8.417 1.199 2.291 1.00 95.69 99 LEU A CA 1
ATOM 785 C C . LEU A 1 99 ? -8.468 0.049 3.303 1.00 95.69 99 LEU A C 1
ATOM 787 O O . LEU A 1 99 ? -7.817 -0.978 3.107 1.00 95.69 99 LEU A O 1
ATOM 791 N N . ASP A 1 100 ? -9.255 0.209 4.362 1.00 95.00 100 ASP A N 1
ATOM 792 C CA . ASP A 1 100 ? -9.304 -0.747 5.468 1.00 95.00 100 ASP A CA 1
ATOM 793 C C . ASP A 1 100 ? -9.839 -2.095 4.997 1.00 95.00 100 ASP A C 1
ATOM 795 O O . ASP A 1 100 ? -9.227 -3.137 5.236 1.00 95.00 100 ASP A O 1
ATOM 799 N N . LYS A 1 101 ? -10.922 -2.072 4.215 1.00 95.88 101 LYS A N 1
ATOM 800 C CA . LYS A 1 101 ? -11.494 -3.273 3.606 1.00 95.88 101 LYS A CA 1
ATOM 801 C C . LYS A 1 101 ? -10.514 -3.944 2.647 1.00 95.88 101 LYS A C 1
ATOM 803 O O . LYS A 1 101 ? -10.357 -5.165 2.677 1.00 95.88 101 LYS A O 1
ATOM 808 N N . TYR A 1 102 ? -9.766 -3.164 1.861 1.00 95.75 102 TYR A N 1
ATOM 809 C CA . TYR A 1 102 ? -8.679 -3.708 1.048 1.00 95.75 102 TYR A CA 1
ATOM 810 C C . TYR A 1 102 ? -7.625 -4.439 1.882 1.00 95.75 102 TYR A C 1
ATOM 812 O O . TYR A 1 102 ? -7.239 -5.551 1.510 1.00 95.75 102 TYR A O 1
ATOM 820 N N . LEU A 1 103 ? -7.180 -3.869 2.999 1.00 94.44 103 LEU A N 1
ATOM 821 C CA . LEU A 1 103 ? -6.156 -4.474 3.851 1.00 94.44 103 LEU A CA 1
ATOM 822 C C . LEU A 1 103 ? -6.669 -5.707 4.608 1.00 94.44 103 LEU A C 1
ATOM 824 O O . LEU A 1 103 ? -5.952 -6.704 4.702 1.00 94.44 103 LEU A O 1
ATOM 828 N N . LEU A 1 104 ? -7.902 -5.666 5.114 1.00 93.50 104 LEU A N 1
ATOM 829 C CA . LEU A 1 104 ? -8.490 -6.748 5.904 1.00 93.50 104 LEU A CA 1
ATOM 830 C C . LEU A 1 104 ? -8.848 -7.968 5.047 1.00 93.50 104 LEU A C 1
ATOM 832 O O . LEU A 1 104 ? -8.468 -9.085 5.395 1.00 93.50 104 LEU A O 1
ATOM 836 N N . GLU A 1 105 ? -9.498 -7.768 3.897 1.00 93.12 105 GLU A N 1
ATOM 837 C CA . GLU A 1 105 ? -9.909 -8.872 3.017 1.00 93.12 105 GLU A CA 1
ATOM 838 C C . GLU A 1 105 ? -8.737 -9.528 2.280 1.00 93.12 105 GLU A C 1
ATOM 840 O O . GLU A 1 105 ? -8.783 -10.704 1.915 1.00 93.12 105 GLU A O 1
ATOM 845 N N . THR A 1 106 ? -7.687 -8.761 1.974 1.00 90.31 106 THR A N 1
ATOM 846 C CA . THR A 1 106 ? -6.551 -9.299 1.222 1.00 90.31 106 THR A CA 1
ATOM 847 C C . THR A 1 106 ? -5.705 -10.184 2.132 1.00 90.31 106 THR A C 1
ATOM 849 O O . THR A 1 106 ? -5.285 -9.779 3.217 1.00 90.31 106 THR A O 1
ATOM 852 N N . ARG A 1 107 ? -5.413 -11.405 1.670 1.00 88.69 107 ARG A N 1
ATOM 853 C CA . ARG A 1 107 ? -4.490 -12.324 2.353 1.00 88.69 107 ARG A CA 1
ATOM 854 C C . ARG A 1 107 ? -3.100 -11.696 2.462 1.00 88.69 107 ARG A C 1
ATOM 856 O O . ARG A 1 107 ? -2.638 -11.068 1.513 1.00 88.69 107 ARG A O 1
ATOM 863 N N . ASP A 1 108 ? -2.397 -11.958 3.558 1.00 86.25 108 ASP A N 1
ATOM 864 C CA . ASP A 1 108 ? -1.095 -11.332 3.851 1.00 86.25 108 ASP A CA 1
ATOM 865 C C . ASP A 1 108 ? -0.054 -11.592 2.755 1.00 86.25 108 ASP A C 1
ATOM 867 O O . ASP A 1 108 ? 0.680 -10.692 2.348 1.00 86.25 108 ASP A O 1
ATOM 871 N N . LYS A 1 109 ? -0.081 -12.801 2.182 1.00 82.25 109 LYS A N 1
ATOM 872 C CA . LYS A 1 109 ? 0.767 -13.208 1.051 1.00 82.25 109 LYS A CA 1
ATOM 873 C C . LYS A 1 109 ? 0.573 -12.336 -0.199 1.00 82.25 109 LYS A C 1
ATOM 875 O O . LYS A 1 109 ? 1.506 -12.191 -0.978 1.00 82.25 109 LYS A O 1
ATOM 880 N N . ASN A 1 110 ? -0.612 -11.749 -0.377 1.00 85.56 110 ASN A N 1
ATOM 881 C CA . ASN A 1 110 ? -0.988 -10.977 -1.564 1.00 85.56 110 ASN A CA 1
ATOM 882 C C . ASN A 1 110 ? -0.806 -9.459 -1.391 1.00 85.56 110 ASN A C 1
ATOM 884 O O . ASN A 1 110 ? -1.047 -8.709 -2.335 1.00 85.56 110 ASN A O 1
ATOM 888 N N . LEU A 1 111 ? -0.404 -8.977 -0.209 1.00 83.50 111 LEU A N 1
ATOM 889 C CA . LEU A 1 111 ? -0.154 -7.548 0.014 1.00 83.50 111 LEU A CA 1
ATOM 890 C C . LEU A 1 111 ? 1.231 -7.113 -0.498 1.00 83.50 111 LEU A C 1
ATOM 892 O O . LEU A 1 111 ? 1.402 -5.955 -0.880 1.00 83.50 111 LEU A O 1
ATOM 896 N N . PHE A 1 112 ? 2.194 -8.044 -0.568 1.00 81.94 112 PHE A N 1
ATOM 897 C CA . PHE A 1 112 ? 3.541 -7.887 -1.154 1.00 81.94 112 PHE A CA 1
ATOM 898 C C . PHE A 1 112 ? 4.382 -6.695 -0.637 1.00 81.94 112 PHE A C 1
ATOM 900 O O . PHE A 1 112 ? 5.421 -6.382 -1.221 1.00 81.94 112 PHE A O 1
ATOM 907 N N . SER A 1 113 ? 3.949 -6.023 0.433 1.00 86.50 113 SER A N 1
ATOM 908 C CA . SER A 1 113 ? 4.563 -4.806 0.967 1.00 86.50 113 SER A CA 1
ATOM 909 C C . SER A 1 113 ? 4.580 -4.814 2.492 1.00 86.50 113 SER A C 1
ATOM 911 O O . SER A 1 113 ? 3.550 -5.040 3.128 1.00 86.50 113 SER A O 1
ATOM 913 N N . GLU A 1 114 ? 5.739 -4.507 3.074 1.00 87.12 114 GLU A N 1
ATOM 914 C CA . GLU A 1 114 ? 5.918 -4.307 4.516 1.00 87.12 114 GLU A CA 1
ATOM 915 C C . GLU A 1 114 ? 4.990 -3.221 5.059 1.00 87.12 114 GLU A C 1
ATOM 917 O O . GLU A 1 114 ? 4.326 -3.432 6.074 1.00 87.12 114 GLU A O 1
ATOM 922 N N . LYS A 1 115 ? 4.864 -2.094 4.345 1.00 90.19 115 LYS A N 1
ATOM 923 C CA . LYS A 1 115 ? 3.984 -1.004 4.776 1.00 90.19 115 LYS A CA 1
ATOM 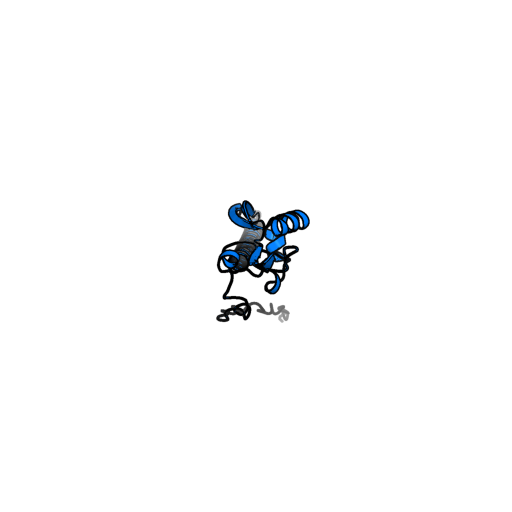924 C C . LYS A 1 115 ? 2.525 -1.444 4.854 1.00 90.19 115 LYS A C 1
ATOM 926 O O . LYS A 1 115 ? 1.808 -1.055 5.769 1.00 90.19 115 LYS A O 1
ATOM 931 N N . ALA A 1 116 ? 2.084 -2.273 3.912 1.00 91.94 116 ALA A N 1
ATOM 932 C CA . ALA A 1 116 ? 0.716 -2.774 3.896 1.00 91.94 116 ALA A CA 1
ATOM 933 C C . ALA A 1 116 ? 0.426 -3.700 5.089 1.00 91.94 116 ALA A C 1
ATOM 935 O O . ALA A 1 116 ? -0.630 -3.594 5.709 1.00 91.94 116 ALA A O 1
ATOM 936 N N . LEU A 1 117 ? 1.378 -4.572 5.435 1.00 91.06 117 LEU A N 1
ATOM 937 C CA . LEU A 1 117 ? 1.274 -5.455 6.599 1.00 91.06 117 LEU A CA 1
ATOM 938 C C . LEU A 1 117 ? 1.281 -4.665 7.913 1.00 91.06 117 LEU A C 1
ATOM 940 O O . LEU A 1 117 ? 0.501 -4.973 8.811 1.00 91.06 117 LEU A O 1
ATOM 944 N N . GLU A 1 118 ? 2.109 -3.620 8.005 1.00 91.38 118 GLU A N 1
ATOM 945 C CA . GLU A 1 118 ? 2.138 -2.697 9.146 1.00 91.38 118 GLU A CA 1
ATOM 946 C C . GLU A 1 118 ? 0.784 -1.995 9.341 1.00 91.38 118 GLU A C 1
ATOM 948 O O . GLU A 1 118 ? 0.277 -1.908 10.456 1.00 91.38 118 GLU A O 1
ATOM 953 N N . LEU A 1 119 ? 0.171 -1.504 8.259 1.00 93.00 119 LEU A N 1
ATOM 954 C CA . LEU A 1 119 ? -1.146 -0.867 8.331 1.00 93.00 119 LEU A CA 1
ATOM 955 C C . LEU A 1 119 ? -2.238 -1.865 8.724 1.00 93.00 119 LEU A C 1
ATOM 957 O O . LEU A 1 119 ? -3.074 -1.560 9.571 1.00 93.00 119 LEU A O 1
ATOM 961 N N . LYS A 1 120 ? -2.202 -3.077 8.164 1.00 93.06 120 LYS A N 1
ATOM 962 C CA . LYS A 1 120 ? -3.161 -4.132 8.499 1.00 93.06 120 LYS A CA 1
ATOM 963 C C . LYS A 1 120 ? -3.099 -4.508 9.980 1.00 93.06 120 LYS A C 1
ATOM 965 O O . LYS A 1 120 ?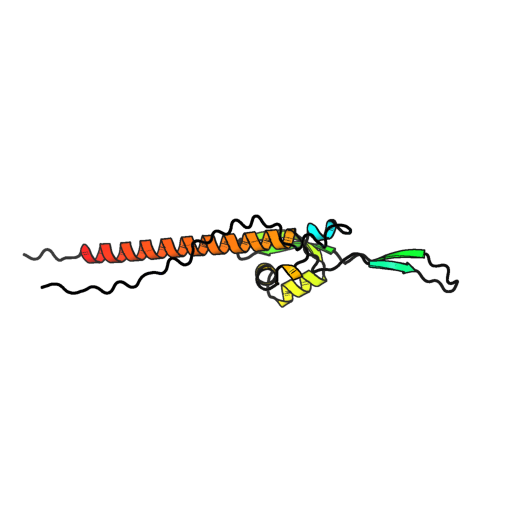 -4.137 -4.571 10.634 1.00 93.06 120 LYS A O 1
ATOM 970 N N . SER A 1 121 ? -1.901 -4.731 10.523 1.00 93.50 121 SER A N 1
ATOM 971 C CA . SER A 1 121 ? -1.738 -5.074 11.941 1.00 93.50 121 SER A CA 1
ATOM 972 C C . SER A 1 121 ? -2.178 -3.931 12.856 1.00 93.50 121 SER A C 1
ATOM 974 O O . SER A 1 121 ? -2.850 -4.180 13.856 1.00 93.50 121 SER A O 1
ATOM 976 N N . LYS A 1 122 ? -1.889 -2.677 12.484 1.00 94.25 122 LYS A N 1
ATOM 977 C CA . LYS A 1 122 ? -2.393 -1.489 13.187 1.00 94.25 122 LYS A CA 1
ATOM 978 C C . LYS A 1 122 ? -3.920 -1.456 13.252 1.00 94.25 122 LYS A C 1
ATOM 980 O O . LYS A 1 122 ? -4.452 -1.262 14.341 1.00 94.25 122 LYS A O 1
ATOM 985 N N . ILE A 1 123 ? -4.608 -1.697 12.135 1.00 95.31 123 ILE A N 1
ATOM 986 C CA . ILE A 1 123 ? -6.079 -1.729 12.081 1.00 95.31 123 ILE A CA 1
ATOM 987 C C . ILE A 1 123 ? -6.633 -2.860 12.956 1.00 95.31 123 ILE A C 1
ATOM 989 O O . ILE A 1 123 ? -7.507 -2.622 13.781 1.00 95.31 123 ILE A O 1
ATOM 993 N N . ILE A 1 124 ? -6.087 -4.076 12.849 1.00 95.12 124 ILE A N 1
ATOM 994 C CA . ILE A 1 124 ? -6.532 -5.222 13.660 1.00 95.12 124 ILE A CA 1
ATOM 995 C C . ILE A 1 124 ? -6.376 -4.928 15.158 1.00 95.12 124 ILE A C 1
ATOM 997 O O . ILE A 1 124 ? -7.299 -5.146 15.940 1.00 95.12 124 ILE A O 1
ATOM 1001 N N . ASN A 1 125 ? -5.223 -4.392 15.563 1.00 95.62 125 ASN A N 1
ATOM 1002 C CA . ASN A 1 125 ? -4.962 -4.038 16.956 1.00 95.62 125 ASN A CA 1
ATOM 1003 C C . ASN A 1 125 ? -5.898 -2.932 17.450 1.00 95.62 125 ASN A C 1
ATOM 1005 O O . ASN A 1 125 ? -6.374 -3.000 18.585 1.00 95.62 125 ASN A O 1
ATOM 1009 N N . HIS A 1 126 ? -6.173 -1.935 16.605 1.00 95.00 126 HIS A N 1
ATOM 1010 C CA . HIS A 1 126 ? -7.125 -0.877 16.912 1.00 95.00 126 HIS A CA 1
ATOM 1011 C C . HIS A 1 126 ? -8.524 -1.457 17.139 1.00 95.00 126 HIS A C 1
ATOM 1013 O O . HIS A 1 126 ? -9.108 -1.235 18.196 1.00 95.00 126 HIS A O 1
ATOM 1019 N N . ASN A 1 127 ? -9.012 -2.288 16.219 1.00 95.62 127 ASN A N 1
ATOM 1020 C CA . ASN A 1 127 ? -10.339 -2.899 16.303 1.00 95.62 127 ASN A CA 1
ATOM 1021 C C . ASN A 1 127 ? -10.480 -3.784 17.549 1.00 95.62 127 ASN A C 1
ATOM 1023 O O . ASN A 1 127 ? -11.457 -3.669 18.285 1.00 95.62 127 ASN A O 1
ATOM 1027 N N . ASN A 1 128 ? -9.462 -4.594 17.855 1.00 96.31 128 ASN A N 1
ATOM 1028 C CA . ASN A 1 128 ? -9.429 -5.408 19.071 1.00 96.31 128 ASN A CA 1
ATOM 1029 C C . ASN A 1 128 ? -9.460 -4.551 20.344 1.00 96.31 128 ASN A C 1
ATOM 1031 O O . ASN A 1 128 ? -10.115 -4.910 21.323 1.00 96.31 128 ASN A O 1
ATOM 1035 N N . ARG A 1 129 ? -8.749 -3.416 20.351 1.00 95.12 129 ARG A N 1
ATOM 1036 C CA . ARG A 1 129 ? -8.784 -2.465 21.468 1.00 95.12 129 ARG A CA 1
ATOM 1037 C C . ARG A 1 129 ? -10.182 -1.874 21.628 1.00 95.12 129 ARG A C 1
ATOM 1039 O O . ARG A 1 129 ? -10.675 -1.860 22.751 1.00 95.12 129 ARG A O 1
ATOM 1046 N N . GLN A 1 130 ? -10.816 -1.437 20.541 1.00 95.12 130 GLN A N 1
ATOM 1047 C CA . GLN A 1 130 ? -12.170 -0.882 20.594 1.00 95.12 130 GLN A CA 1
ATOM 1048 C C . GLN A 1 130 ? -13.183 -1.912 21.098 1.00 95.12 130 GLN A C 1
ATOM 1050 O O . GLN A 1 130 ? -13.941 -1.610 22.013 1.00 95.12 130 GLN A O 1
ATOM 1055 N N . ALA A 1 131 ? -13.121 -3.153 20.610 1.00 95.00 131 ALA A N 1
ATOM 1056 C CA . ALA A 1 131 ? -13.992 -4.233 21.071 1.00 95.00 131 ALA A CA 1
ATOM 1057 C C . ALA A 1 131 ? -13.854 -4.498 22.584 1.00 95.00 131 ALA A C 1
ATOM 1059 O O . ALA A 1 131 ? -14.850 -4.656 23.285 1.00 95.00 131 ALA A O 1
ATOM 1060 N N . ARG A 1 132 ? -12.623 -4.481 23.121 1.00 94.75 132 ARG A N 1
ATOM 1061 C CA . ARG A 1 132 ? -12.375 -4.628 24.570 1.00 94.75 132 ARG A CA 1
ATOM 1062 C C . ARG A 1 132 ? -12.943 -3.468 25.385 1.00 94.75 132 ARG A C 1
ATOM 1064 O O . ARG A 1 132 ? -13.490 -3.691 26.461 1.00 94.75 132 ARG A O 1
ATOM 1071 N N . LEU A 1 133 ? -12.786 -2.239 24.893 1.00 95.56 133 LEU A N 1
ATOM 1072 C CA . LEU A 1 133 ? -13.322 -1.047 25.552 1.00 95.56 133 LEU A CA 1
ATOM 1073 C C . LEU A 1 133 ? -14.854 -1.069 25.566 1.00 95.56 133 LEU A C 1
ATOM 1075 O O . LEU A 1 133 ? -15.445 -0.790 26.605 1.00 95.56 133 LEU A O 1
ATOM 1079 N N . GLN A 1 134 ? -15.479 -1.472 24.458 1.00 94.06 134 GLN A N 1
ATOM 1080 C CA . GLN A 1 134 ? -16.929 -1.643 24.351 1.00 94.06 134 GLN A CA 1
ATOM 1081 C C . GLN A 1 134 ? -17.440 -2.721 25.313 1.00 94.06 134 GLN A C 1
ATOM 1083 O O . GLN A 1 134 ? -18.357 -2.453 26.079 1.00 94.06 134 GLN A O 1
ATOM 1088 N N . ALA A 1 135 ? -16.801 -3.895 25.362 1.00 93.44 135 ALA A N 1
ATOM 1089 C CA . ALA A 1 135 ? -17.179 -4.960 26.294 1.00 93.44 135 ALA A CA 1
ATOM 1090 C C . ALA A 1 135 ? -17.095 -4.510 27.765 1.00 93.44 135 ALA A C 1
ATOM 1092 O O . ALA A 1 135 ? -18.009 -4.767 28.545 1.00 93.44 135 ALA A O 1
ATOM 1093 N N . LYS A 1 136 ? -16.032 -3.778 28.135 1.00 93.75 136 LYS A N 1
ATOM 1094 C CA . LYS A 1 136 ? -15.881 -3.214 29.485 1.00 93.75 136 LYS A CA 1
ATOM 1095 C C . LYS A 1 136 ? -16.944 -2.155 29.796 1.00 93.75 136 LYS A C 1
ATOM 1097 O O . LYS A 1 136 ? -17.431 -2.099 30.921 1.00 93.75 136 LYS A O 1
ATOM 1102 N N . ALA A 1 137 ? -17.294 -1.313 28.824 1.00 93.06 137 ALA A N 1
ATOM 1103 C CA . ALA A 1 137 ? -18.346 -0.314 28.988 1.00 93.06 137 ALA A CA 1
ATOM 1104 C C . ALA A 1 137 ? -19.720 -0.970 29.210 1.00 93.06 137 ALA A C 1
ATOM 1106 O O . ALA A 1 137 ? -20.449 -0.548 30.101 1.00 93.06 137 ALA A O 1
ATOM 1107 N N . VAL A 1 138 ? -20.032 -2.040 28.469 1.00 92.44 138 VAL A N 1
ATOM 1108 C CA . VAL A 1 138 ? -21.287 -2.797 28.618 1.00 92.44 138 VAL A CA 1
ATOM 1109 C C . VAL A 1 138 ? -21.378 -3.461 29.993 1.00 92.44 138 VAL A C 1
ATOM 1111 O O . VAL A 1 138 ? -22.387 -3.291 30.667 1.00 92.44 138 VAL A O 1
ATOM 1114 N N . SER A 1 139 ? -20.315 -4.126 30.467 1.00 87.06 139 SER A N 1
ATOM 1115 C CA . SER A 1 139 ? -20.340 -4.762 31.795 1.00 87.06 139 SER A CA 1
ATOM 1116 C C . SER A 1 139 ? -20.541 -3.757 32.933 1.00 87.06 139 SER A C 1
ATOM 1118 O O . SER A 1 139 ? -21.213 -4.067 33.911 1.00 87.06 139 SER A O 1
ATOM 1120 N N . VAL A 1 140 ? -19.965 -2.552 32.809 1.00 88.56 140 VAL A N 1
ATOM 1121 C CA . VAL A 1 140 ? -20.127 -1.463 33.791 1.00 88.56 140 VAL A CA 1
ATOM 1122 C C . VAL A 1 140 ? -21.545 -0.887 33.750 1.00 88.56 140 VAL A C 1
ATOM 1124 O O . VAL A 1 140 ? -22.104 -0.592 34.803 1.00 88.56 140 VAL A O 1
ATOM 1127 N N . ALA A 1 141 ? -22.141 -0.754 32.562 1.00 83.00 141 ALA A N 1
ATOM 1128 C CA . ALA A 1 141 ? -23.528 -0.315 32.423 1.00 83.00 141 ALA A CA 1
ATOM 1129 C C . ALA A 1 141 ? -24.503 -1.322 33.057 1.00 83.00 141 ALA A C 1
ATOM 1131 O O . ALA A 1 141 ? -25.380 -0.927 33.817 1.00 83.00 141 ALA A O 1
ATOM 1132 N N . GLU A 1 142 ? -24.292 -2.621 32.840 1.00 79.69 142 GLU A N 1
ATOM 1133 C CA . GLU A 1 142 ? -25.122 -3.681 33.426 1.00 79.69 142 GLU A CA 1
ATOM 1134 C C . GLU A 1 142 ? -25.005 -3.734 34.961 1.00 79.69 142 GLU A C 1
ATOM 1136 O O . GLU A 1 142 ? -26.006 -3.898 35.656 1.00 79.69 142 GLU A O 1
ATOM 1141 N N . THR A 1 143 ? -23.811 -3.494 35.527 1.00 77.38 143 THR A N 1
ATOM 1142 C CA . THR A 1 143 ? -23.662 -3.377 36.994 1.00 77.38 143 THR A CA 1
ATOM 1143 C C . THR A 1 143 ? -24.328 -2.119 37.558 1.00 77.38 143 THR A C 1
ATOM 1145 O O . THR A 1 143 ? -24.805 -2.141 38.693 1.00 77.38 143 THR A O 1
ATOM 1148 N N . ALA A 1 144 ? -24.369 -1.026 36.793 1.00 73.94 144 ALA A N 1
ATOM 1149 C CA . ALA A 1 144 ? -25.025 0.211 37.205 1.00 73.94 144 ALA A CA 1
ATOM 1150 C C . ALA A 1 144 ? -26.558 0.075 37.213 1.00 73.94 144 ALA A C 1
ATOM 1152 O O . ALA A 1 144 ? -27.192 0.515 38.169 1.00 73.94 144 ALA A O 1
ATOM 1153 N N . GLU A 1 145 ? -27.142 -0.589 36.212 1.00 64.31 145 GLU A N 1
ATOM 1154 C CA . GLU A 1 145 ? -28.586 -0.873 36.135 1.00 64.31 145 GLU A CA 1
ATOM 1155 C C . GLU A 1 145 ? -29.057 -1.727 37.333 1.00 64.31 145 GLU A C 1
ATOM 1157 O O . GLU A 1 145 ? -30.038 -1.396 38.004 1.00 64.31 145 GLU A O 1
ATOM 1162 N N . VAL A 1 146 ? -28.308 -2.778 37.695 1.00 66.12 146 VAL A N 1
ATOM 1163 C CA . VAL A 1 146 ? -28.646 -3.644 38.844 1.00 66.12 146 VAL A CA 1
ATOM 1164 C C . VAL A 1 146 ? -28.623 -2.875 40.174 1.00 66.12 146 VAL A C 1
ATOM 1166 O O . VAL A 1 146 ? -29.489 -3.093 41.020 1.00 66.12 146 VAL A O 1
ATOM 1169 N N . ASN A 1 147 ? -27.694 -1.930 40.351 1.00 64.62 147 ASN A N 1
ATOM 1170 C CA . ASN A 1 147 ? -27.547 -1.179 41.603 1.00 64.62 147 ASN A CA 1
ATOM 1171 C C . ASN A 1 147 ? -28.648 -0.115 41.816 1.00 64.62 147 ASN A C 1
ATOM 1173 O O . ASN A 1 147 ? -28.985 0.214 42.954 1.00 64.62 147 ASN A O 1
ATOM 1177 N N . VAL A 1 148 ? -29.250 0.405 40.738 1.00 61.56 148 VAL A N 1
ATOM 1178 C CA . VAL A 1 148 ? -30.375 1.358 40.824 1.00 61.56 148 VAL A CA 1
ATOM 1179 C C . VAL A 1 148 ? -31.667 0.648 41.250 1.00 61.56 148 VAL A C 1
ATOM 1181 O O . VAL A 1 148 ? -32.423 1.177 42.064 1.00 61.56 148 VAL A O 1
ATOM 1184 N N . THR A 1 149 ? -31.887 -0.586 40.786 1.00 56.94 149 THR A N 1
ATOM 1185 C CA . THR A 1 149 ? -33.084 -1.382 41.124 1.00 56.94 149 THR A CA 1
ATOM 1186 C C . THR A 1 149 ? -33.097 -1.882 42.579 1.00 56.94 149 THR A C 1
ATOM 1188 O O . THR A 1 149 ? -34.166 -2.085 43.149 1.00 56.94 149 THR A O 1
ATOM 1191 N N . SER A 1 150 ? -31.933 -2.038 43.224 1.00 56.25 150 SER A N 1
ATOM 1192 C CA . SER A 1 150 ? -31.830 -2.389 44.654 1.00 56.25 150 SER A CA 1
ATOM 1193 C C . SER A 1 150 ? -31.995 -1.203 45.616 1.00 56.25 150 SER A C 1
ATOM 1195 O O . SER A 1 150 ? -32.144 -1.418 46.816 1.00 56.25 150 SER A O 1
ATOM 1197 N N . ALA A 1 151 ? -31.979 0.039 45.118 1.00 53.97 151 ALA A N 1
ATOM 1198 C CA . ALA A 1 151 ? -32.091 1.249 45.938 1.00 53.97 151 ALA A CA 1
ATOM 1199 C C . ALA A 1 151 ? -33.532 1.794 46.062 1.00 53.97 151 ALA A C 1
ATOM 1201 O O . ALA A 1 151 ? -33.764 2.708 46.849 1.00 53.97 151 ALA A O 1
ATOM 1202 N N . SER A 1 152 ? -34.508 1.245 45.325 1.00 49.09 152 SER A N 1
ATOM 1203 C CA . SER A 1 152 ? -35.898 1.734 45.304 1.00 49.09 152 SER A CA 1
ATOM 1204 C C . SER A 1 152 ? -36.880 0.917 46.157 1.00 49.09 152 SER A C 1
ATOM 1206 O O . SER A 1 152 ? -38.076 0.918 45.862 1.00 49.09 152 SER A O 1
ATOM 1208 N N . ALA A 1 153 ? -36.422 0.202 47.192 1.00 55.78 153 ALA A N 1
ATOM 1209 C CA . ALA A 1 153 ? -37.345 -0.415 48.145 1.00 55.78 153 ALA A CA 1
ATOM 1210 C C . ALA A 1 153 ? -38.157 0.701 48.836 1.00 55.78 153 ALA A C 1
ATOM 1212 O O . ALA A 1 153 ? -37.554 1.545 49.506 1.00 55.78 153 ALA A O 1
ATOM 1213 N N . PRO A 1 154 ? -39.496 0.761 48.686 1.00 58.19 154 PRO A N 1
ATOM 1214 C CA . PRO A 1 154 ? -40.289 1.742 49.406 1.00 58.19 154 PRO A CA 1
ATOM 1215 C C . PRO A 1 154 ? -40.229 1.372 50.886 1.00 58.19 154 PRO A C 1
ATOM 1217 O O . PRO A 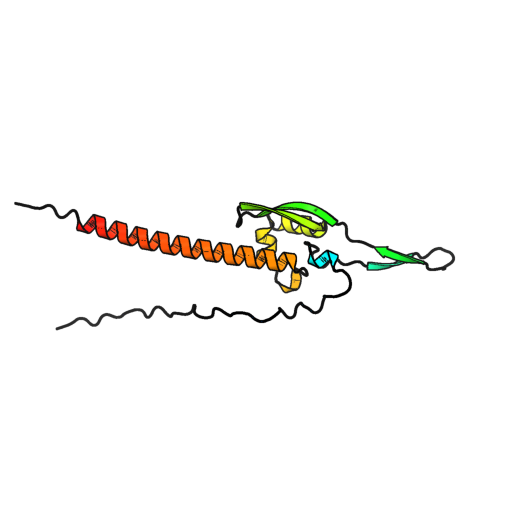1 154 ? -40.824 0.377 51.305 1.00 58.19 154 PRO A O 1
ATOM 1220 N N . ALA A 1 155 ? -39.483 2.152 51.671 1.00 56.88 155 ALA A N 1
ATOM 1221 C CA . ALA A 1 155 ? -39.562 2.124 53.124 1.00 56.88 155 ALA A CA 1
ATOM 1222 C C . ALA A 1 155 ? -41.033 2.352 53.507 1.00 56.88 155 ALA A C 1
ATOM 1224 O O . ALA A 1 155 ? -41.547 3.466 53.427 1.00 56.88 155 ALA A O 1
ATOM 1225 N N . SER A 1 156 ? -41.728 1.256 53.798 1.00 58.59 156 SER A N 1
ATOM 1226 C CA . SER A 1 156 ? -43.151 1.225 54.100 1.00 58.59 156 SER A CA 1
ATOM 1227 C C . SER A 1 156 ? -43.302 1.044 55.605 1.00 58.59 156 SER A C 1
ATOM 1229 O O . SER A 1 156 ? -42.915 -0.008 56.105 1.00 58.59 156 SER A O 1
ATOM 1231 N N . ALA A 1 157 ? -43.874 2.084 56.225 1.00 50.06 157 ALA A N 1
ATOM 1232 C CA . ALA A 1 157 ? -44.594 2.159 57.506 1.00 50.06 157 ALA A CA 1
ATOM 1233 C C . ALA A 1 157 ? -43.880 1.718 58.796 1.00 50.06 157 ALA A C 1
ATOM 1235 O O . ALA A 1 157 ? -43.663 0.505 58.999 1.00 50.06 157 ALA A O 1
#